Protein AF-A0A962CDL9-F1 (afdb_mono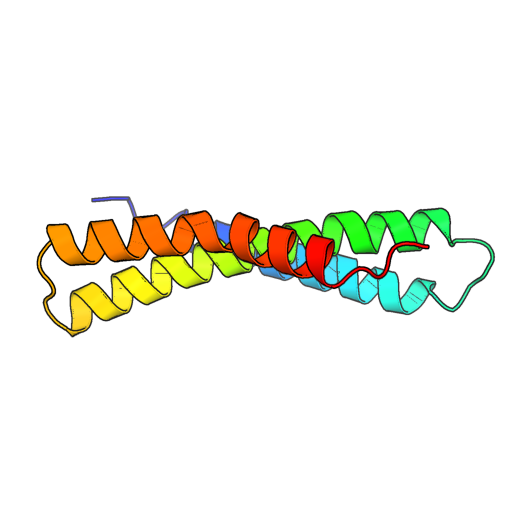mer_lite)

Sequence (100 aa):
MATGGSSHRVWQATLGVGSALTGAAMLFDGAPTHGWLSTGLFGLGGLLVVFAACELMILAVDGIGLRLRMNRYVAGTMAGLASNIPEVVMLGFVLAATPR

Secondary structure (DSSP, 8-state):
---TTTHHHHHHHHHHHHHHHHHHHHHHTT-GGGHHHHHHHHHHHHHHHHHHHHHHHHHHHHHHHHHTT--HHHHHHHHHHHHTHHHHHHHHHHHHS---

pLDDT: mean 78.73, std 12.49, range [35.69, 92.75]

Foldseek 3Di:
DDDPPPLVVQLVVLLVQLVVLLVVLVVCVPPPVCVVSSVVSPVSSVVSNVVSVLSVQLVVLVVVCVVVVPDPVVNVVSNVVSVCVVVVVVVVVVVPPDDD

Structure (mmCIF, N/CA/C/O backbone):
data_AF-A0A962CDL9-F1
#
_entry.id   AF-A0A962CDL9-F1
#
loop_
_atom_site.group_PDB
_atom_site.id
_atom_site.type_symbol
_atom_site.label_atom_id
_atom_site.label_alt_id
_atom_site.label_comp_id
_atom_site.label_asym_id
_atom_site.label_entity_id
_atom_site.label_seq_id
_atom_site.pdbx_PDB_ins_code
_atom_site.Cartn_x
_atom_site.Cartn_y
_atom_site.Cartn_z
_atom_site.occupancy
_atom_site.B_iso_or_equiv
_atom_site.auth_seq_id
_atom_site.auth_comp_id
_atom_site.auth_asym_id
_atom_site.auth_atom_id
_atom_site.pdbx_PDB_model_num
ATOM 1 N N . MET A 1 1 ? -20.175 7.088 12.847 1.00 37.91 1 MET A N 1
ATOM 2 C CA . MET A 1 1 ? -20.471 5.757 12.282 1.00 37.91 1 MET A CA 1
ATOM 3 C C . MET A 1 1 ? -20.327 5.887 10.781 1.00 37.91 1 MET A C 1
ATOM 5 O O . MET A 1 1 ? -21.181 6.504 10.162 1.00 37.91 1 MET A O 1
ATOM 9 N N . ALA A 1 2 ? -19.196 5.450 10.231 1.00 38.34 2 ALA A N 1
ATOM 10 C CA . ALA A 1 2 ? -18.975 5.475 8.791 1.00 38.34 2 ALA A CA 1
ATOM 11 C C . ALA A 1 2 ? -19.686 4.270 8.163 1.00 38.34 2 ALA A C 1
ATOM 13 O O . ALA A 1 2 ? -19.613 3.150 8.664 1.00 38.34 2 ALA A O 1
ATOM 14 N N . THR A 1 3 ? -20.427 4.531 7.098 1.00 35.69 3 THR A N 1
ATOM 15 C CA . THR A 1 3 ? -21.174 3.574 6.285 1.00 35.69 3 THR A CA 1
ATOM 16 C C . THR A 1 3 ? -20.231 2.521 5.685 1.00 35.69 3 THR A C 1
ATOM 18 O O . THR A 1 3 ? -19.516 2.793 4.724 1.00 35.69 3 THR A O 1
ATOM 21 N N . GLY A 1 4 ? -20.226 1.311 6.251 1.00 40.91 4 GLY A N 1
ATOM 22 C CA . GLY A 1 4 ? -19.262 0.230 5.981 1.00 40.91 4 GLY A CA 1
ATOM 23 C C . GLY A 1 4 ? -19.367 -0.499 4.631 1.00 40.91 4 GLY A C 1
ATOM 24 O O . GLY A 1 4 ? -18.896 -1.624 4.524 1.00 40.91 4 GLY A O 1
ATOM 25 N N . GLY A 1 5 ? -19.979 0.097 3.602 1.00 42.44 5 GLY A N 1
ATOM 26 C CA . GLY A 1 5 ? -20.167 -0.549 2.292 1.00 42.44 5 GLY A CA 1
ATOM 27 C C . GLY A 1 5 ? -19.189 -0.116 1.190 1.00 42.44 5 GLY A C 1
ATOM 28 O O . GLY A 1 5 ? -18.944 -0.886 0.259 1.00 42.44 5 GLY A O 1
ATOM 29 N N . SER A 1 6 ? -18.639 1.102 1.274 1.00 50.94 6 SER A N 1
ATOM 30 C CA . SER A 1 6 ? -17.773 1.689 0.236 1.00 50.94 6 SER A CA 1
ATOM 31 C C . SER A 1 6 ? -16.282 1.541 0.546 1.00 50.94 6 SER A C 1
ATOM 33 O O . SER A 1 6 ? -15.537 1.117 -0.331 1.00 50.94 6 SER A O 1
ATOM 35 N N . SER A 1 7 ? -15.850 1.790 1.789 1.00 56.62 7 SER A N 1
ATOM 36 C CA . SER A 1 7 ? -14.431 1.678 2.190 1.00 56.62 7 SER A CA 1
ATOM 37 C C . SER A 1 7 ? -13.878 0.261 1.994 1.00 56.62 7 SER A C 1
ATOM 39 O O . SER A 1 7 ? -12.764 0.095 1.509 1.00 56.62 7 SER A O 1
ATOM 41 N N . HIS A 1 8 ? -14.693 -0.777 2.215 1.00 62.06 8 HIS A N 1
ATOM 42 C CA . HIS A 1 8 ? -14.248 -2.162 2.042 1.00 62.06 8 HIS A CA 1
ATOM 43 C C . HIS A 1 8 ? -13.897 -2.530 0.590 1.00 62.06 8 HIS A C 1
ATOM 45 O O . HIS A 1 8 ? -13.084 -3.421 0.370 1.00 62.06 8 HIS A O 1
ATOM 51 N N . ARG A 1 9 ? -14.507 -1.861 -0.401 1.00 77.00 9 ARG A N 1
ATOM 52 C CA . ARG A 1 9 ? -14.194 -2.065 -1.825 1.00 77.00 9 ARG A CA 1
ATOM 53 C C . ARG A 1 9 ? -13.009 -1.229 -2.285 1.00 77.00 9 ARG A C 1
ATOM 55 O O . ARG A 1 9 ? -12.315 -1.651 -3.201 1.00 77.00 9 ARG A O 1
ATOM 62 N N . VAL A 1 10 ? -12.792 -0.066 -1.671 1.00 81.00 10 VAL A N 1
ATOM 63 C CA . VAL A 1 10 ? -11.722 0.856 -2.066 1.00 81.00 10 VAL A CA 1
ATOM 64 C C . VAL A 1 10 ? -10.363 0.226 -1.795 1.00 81.00 10 VAL A C 1
ATOM 66 O O . VAL A 1 10 ? -9.636 0.028 -2.761 1.00 81.00 10 VAL A O 1
ATOM 69 N N . TRP A 1 11 ? -10.072 -0.196 -0.556 1.00 83.62 11 TRP A N 1
ATOM 70 C CA . TRP A 1 11 ? -8.773 -0.802 -0.230 1.00 83.62 11 TRP A CA 1
ATOM 71 C C . TRP A 1 11 ? -8.505 -2.093 -1.018 1.00 83.62 11 TRP A C 1
ATOM 73 O O . TRP A 1 11 ? -7.378 -2.351 -1.430 1.00 83.62 11 TRP A O 1
ATOM 83 N N . GLN A 1 12 ? -9.539 -2.907 -1.264 1.00 89.12 12 GLN A N 1
ATOM 84 C CA . GLN A 1 12 ? -9.416 -4.141 -2.050 1.00 89.12 12 GLN A CA 1
ATOM 85 C C . GLN A 1 12 ? -9.078 -3.839 -3.510 1.00 89.12 12 GLN A C 1
ATOM 87 O O . GLN A 1 12 ? -8.228 -4.505 -4.099 1.00 89.12 12 GLN A O 1
ATOM 92 N N . ALA A 1 13 ? -9.733 -2.830 -4.089 1.00 87.88 13 ALA A N 1
ATOM 93 C CA . ALA A 1 13 ? -9.486 -2.407 -5.457 1.00 87.88 13 ALA A CA 1
ATOM 94 C C . ALA A 1 13 ? -8.106 -1.754 -5.604 1.00 87.88 13 ALA A C 1
ATOM 96 O O . ALA A 1 13 ? -7.385 -2.097 -6.536 1.00 87.88 13 ALA A O 1
ATOM 97 N N . THR A 1 14 ? -7.699 -0.866 -4.690 1.00 88.50 14 THR A N 1
ATOM 98 C CA . THR A 1 14 ? -6.363 -0.248 -4.730 1.00 88.50 14 THR A CA 1
ATOM 99 C C . THR A 1 14 ? -5.257 -1.270 -4.515 1.00 88.50 14 THR A C 1
ATOM 101 O O . THR A 1 14 ? -4.275 -1.234 -5.254 1.00 88.50 14 THR A O 1
ATOM 104 N N . LEU A 1 15 ? -5.432 -2.225 -3.594 1.00 90.44 15 LEU A N 1
ATOM 105 C CA . LEU A 1 15 ? -4.490 -3.333 -3.423 1.00 90.44 15 LEU A CA 1
ATOM 106 C C . LEU A 1 15 ? -4.408 -4.171 -4.704 1.00 90.44 15 LEU A C 1
ATOM 108 O O . LEU A 1 15 ? -3.319 -4.390 -5.221 1.00 90.44 15 LEU A O 1
ATOM 112 N N . GLY A 1 16 ? -5.552 -4.595 -5.248 1.00 92.38 16 GLY A N 1
ATOM 113 C CA . GLY A 1 16 ? -5.608 -5.424 -6.452 1.00 92.38 16 GLY A CA 1
ATOM 114 C C . GLY A 1 16 ? -4.969 -4.751 -7.667 1.00 92.38 16 GLY A C 1
ATOM 115 O O . GLY A 1 16 ? -4.143 -5.360 -8.344 1.00 92.38 16 GLY A O 1
ATOM 116 N N . VAL A 1 17 ? -5.296 -3.480 -7.916 1.00 92.38 17 VAL A N 1
ATOM 117 C CA . VAL A 1 17 ? -4.711 -2.691 -9.012 1.00 92.38 17 VAL A CA 1
ATOM 118 C C . VAL A 1 17 ? -3.217 -2.467 -8.782 1.00 92.38 17 VAL A C 1
ATOM 120 O O . VAL A 1 17 ? -2.426 -2.681 -9.698 1.00 92.38 17 VAL A O 1
ATOM 123 N N . GLY A 1 18 ? -2.804 -2.092 -7.569 1.00 90.31 18 GLY A N 1
ATOM 124 C CA . GLY A 1 18 ? -1.396 -1.877 -7.233 1.00 90.31 18 GLY A CA 1
ATOM 125 C C . GLY A 1 18 ? -0.548 -3.143 -7.394 1.00 90.31 18 GLY A C 1
ATOM 126 O O . GLY A 1 18 ? 0.527 -3.105 -8.000 1.00 90.31 18 GLY A O 1
ATOM 127 N N . SER A 1 19 ? -1.054 -4.288 -6.928 1.00 90.94 19 SER A N 1
ATOM 128 C CA . SER A 1 19 ? -0.404 -5.589 -7.103 1.00 90.94 19 SER A CA 1
ATOM 129 C C . SER A 1 19 ? -0.350 -6.004 -8.572 1.00 90.94 19 SER A C 1
ATOM 131 O O . SER A 1 19 ? 0.685 -6.495 -9.016 1.00 90.94 19 SER A O 1
ATOM 133 N N . ALA A 1 20 ? -1.413 -5.767 -9.346 1.00 92.75 20 ALA A N 1
ATOM 134 C CA . ALA A 1 20 ? -1.430 -6.061 -10.777 1.00 92.75 20 ALA A CA 1
ATOM 135 C C . ALA A 1 20 ? -0.410 -5.212 -11.551 1.00 92.75 20 ALA A C 1
ATOM 137 O O . ALA A 1 20 ? 0.313 -5.744 -12.390 1.00 92.75 20 ALA A O 1
ATOM 138 N N . LEU A 1 21 ? -0.300 -3.916 -11.241 1.00 91.00 21 LEU A N 1
ATOM 139 C CA . LEU A 1 21 ? 0.689 -3.021 -11.851 1.00 91.00 21 LEU A CA 1
ATOM 140 C C . LEU A 1 21 ? 2.119 -3.427 -11.496 1.00 91.00 21 LEU A C 1
ATOM 142 O O . LEU A 1 21 ? 2.972 -3.493 -12.376 1.00 91.00 21 LEU A O 1
ATOM 146 N N . THR A 1 22 ? 2.373 -3.762 -10.231 1.00 89.56 22 THR A N 1
ATOM 147 C CA . THR A 1 22 ? 3.692 -4.241 -9.790 1.00 89.56 22 THR A CA 1
ATOM 148 C C . THR A 1 22 ? 4.046 -5.581 -10.445 1.00 89.56 22 THR A C 1
ATOM 150 O O . THR A 1 22 ? 5.168 -5.769 -10.907 1.00 89.56 22 THR A O 1
ATOM 153 N N . GLY A 1 23 ? 3.084 -6.503 -10.552 1.00 88.62 23 GLY A N 1
ATOM 154 C CA . GLY A 1 23 ? 3.267 -7.784 -11.238 1.00 88.62 23 GLY A CA 1
ATOM 155 C C . GLY A 1 23 ? 3.518 -7.621 -12.738 1.00 88.62 23 GLY A C 1
ATOM 156 O O . GLY A 1 23 ? 4.391 -8.281 -13.295 1.00 88.62 23 GLY A O 1
ATOM 157 N N . ALA A 1 24 ? 2.813 -6.692 -13.388 1.00 87.31 24 ALA A N 1
ATOM 158 C CA . ALA A 1 24 ? 3.078 -6.330 -14.773 1.00 87.31 24 ALA A CA 1
ATOM 159 C C . ALA A 1 24 ? 4.482 -5.725 -14.931 1.00 87.31 24 ALA A C 1
ATOM 161 O O . ALA A 1 24 ? 5.199 -6.111 -15.849 1.00 87.31 24 ALA A O 1
ATOM 162 N N . ALA A 1 25 ? 4.920 -4.855 -14.013 1.00 86.00 25 ALA A N 1
ATOM 163 C CA . ALA A 1 25 ? 6.274 -4.299 -14.022 1.00 86.00 25 ALA A CA 1
ATOM 164 C C . ALA A 1 25 ? 7.348 -5.399 -13.999 1.00 86.00 25 ALA A C 1
ATOM 166 O O . ALA A 1 25 ? 8.270 -5.360 -14.810 1.00 86.00 25 ALA A O 1
ATOM 167 N N . MET A 1 26 ? 7.180 -6.422 -13.149 1.00 85.69 26 MET A N 1
ATOM 168 C CA . MET A 1 26 ? 8.099 -7.566 -13.061 1.00 85.69 26 MET A CA 1
ATOM 169 C C . MET A 1 26 ? 8.202 -8.370 -14.366 1.00 85.69 26 MET A C 1
ATOM 171 O O . MET A 1 26 ? 9.262 -8.912 -14.664 1.00 85.69 26 MET A O 1
ATOM 175 N N . LEU A 1 27 ? 7.130 -8.439 -15.164 1.00 83.19 27 LEU A N 1
ATOM 176 C CA . LEU A 1 27 ? 7.151 -9.114 -16.468 1.00 83.19 27 LEU A CA 1
ATOM 177 C C . LEU A 1 27 ? 7.929 -8.320 -17.526 1.00 83.19 27 LEU A C 1
ATOM 179 O O . LEU A 1 27 ? 8.535 -8.914 -18.416 1.00 83.19 27 LEU A O 1
ATOM 183 N N . PHE A 1 28 ? 7.917 -6.988 -17.439 1.00 77.81 28 PHE A N 1
ATOM 184 C CA . PHE A 1 28 ? 8.595 -6.108 -18.395 1.00 77.81 28 PHE A CA 1
ATOM 185 C C . PHE A 1 28 ? 10.040 -5.768 -18.011 1.00 77.81 28 PHE A C 1
ATOM 187 O O . PHE A 1 28 ? 10.793 -5.312 -18.870 1.00 77.81 28 PHE A O 1
ATOM 194 N N . ASP A 1 29 ? 10.448 -6.021 -16.765 1.00 70.38 29 ASP A N 1
ATOM 195 C CA . ASP A 1 29 ? 11.777 -5.668 -16.244 1.00 70.38 29 ASP A CA 1
ATOM 196 C C . ASP A 1 29 ? 12.936 -6.389 -16.963 1.00 70.38 29 ASP A C 1
ATOM 198 O O . ASP A 1 29 ? 14.060 -5.899 -17.010 1.00 70.38 29 ASP A O 1
ATOM 202 N N . GLY A 1 30 ? 12.660 -7.525 -17.615 1.00 65.50 30 GLY A N 1
ATOM 203 C CA . GLY A 1 30 ? 13.646 -8.258 -18.417 1.00 65.50 30 GLY A CA 1
ATOM 204 C C . GLY A 1 30 ? 13.940 -7.667 -19.806 1.00 65.50 30 GLY A C 1
ATOM 205 O O . GLY A 1 30 ? 14.869 -8.128 -20.469 1.00 65.50 30 GLY A O 1
ATOM 206 N N . ALA A 1 31 ? 13.170 -6.678 -20.279 1.00 69.25 31 ALA A N 1
ATOM 207 C CA . ALA A 1 31 ? 13.311 -6.118 -21.625 1.00 69.25 31 ALA A CA 1
ATOM 208 C C . ALA A 1 31 ? 13.982 -4.723 -21.595 1.00 69.25 31 ALA A C 1
ATOM 210 O O . ALA A 1 31 ? 13.344 -3.744 -21.198 1.00 69.25 31 ALA A O 1
ATOM 211 N N . PRO A 1 32 ? 15.227 -4.569 -22.094 1.00 64.88 32 PRO A N 1
ATOM 212 C CA . PRO A 1 32 ? 15.987 -3.315 -21.990 1.00 64.88 32 PRO A CA 1
ATOM 213 C C . PRO A 1 32 ? 15.364 -2.136 -22.756 1.00 64.88 32 PRO A C 1
ATOM 215 O O . PRO A 1 32 ? 15.694 -0.982 -22.500 1.00 64.88 32 PRO A O 1
ATOM 218 N N . THR A 1 33 ? 14.435 -2.394 -23.678 1.00 64.44 33 THR A N 1
ATOM 219 C CA . THR A 1 33 ? 13.769 -1.361 -24.484 1.00 64.44 33 THR A CA 1
ATOM 220 C C . THR A 1 33 ? 12.641 -0.627 -23.745 1.00 64.44 33 THR A C 1
ATOM 222 O O . THR A 1 33 ? 12.139 0.368 -24.262 1.00 64.44 33 THR A O 1
ATOM 225 N N . HIS A 1 34 ? 12.237 -1.080 -22.549 1.00 69.69 34 HIS A N 1
ATOM 226 C CA . HIS A 1 34 ? 11.064 -0.557 -21.828 1.00 69.69 34 HIS A CA 1
ATOM 227 C C . HIS A 1 34 ? 11.358 -0.071 -20.394 1.00 69.69 34 HIS A C 1
ATOM 229 O O . HIS A 1 34 ? 10.435 0.051 -19.592 1.00 69.69 34 HIS A O 1
ATOM 235 N N . GLY A 1 35 ? 12.609 0.271 -20.062 1.00 74.56 35 GLY A N 1
ATOM 236 C CA . GLY A 1 35 ? 12.998 0.656 -18.692 1.00 74.56 35 GLY A CA 1
ATOM 237 C C . GLY A 1 35 ? 12.231 1.850 -18.092 1.00 74.56 35 GLY A C 1
ATOM 238 O O . GLY A 1 35 ? 12.005 1.913 -16.885 1.00 74.56 35 GLY A O 1
ATOM 239 N N . TRP A 1 36 ? 11.765 2.790 -18.921 1.00 81.94 36 TRP A N 1
ATOM 240 C CA . TRP A 1 36 ? 10.923 3.906 -18.465 1.00 81.94 36 TRP A CA 1
ATOM 241 C C . TRP A 1 36 ? 9.513 3.445 -18.064 1.00 81.94 36 TRP A C 1
ATOM 243 O O . TRP A 1 36 ? 8.942 3.951 -17.098 1.00 81.94 36 TRP A O 1
ATOM 253 N N . LEU A 1 37 ? 8.971 2.456 -18.780 1.00 82.44 37 LEU A N 1
ATOM 254 C CA . LEU A 1 37 ? 7.665 1.868 -18.513 1.00 82.44 37 LEU A CA 1
ATOM 255 C C . LEU A 1 37 ? 7.722 1.032 -17.230 1.00 82.44 37 LEU A C 1
ATOM 257 O O . LEU A 1 37 ? 6.893 1.241 -16.350 1.00 82.44 37 LEU A O 1
ATOM 261 N N . SER A 1 38 ? 8.728 0.162 -17.066 1.00 81.44 38 SER A N 1
ATOM 262 C CA . SER A 1 38 ? 8.886 -0.633 -15.836 1.00 81.44 38 SER A CA 1
ATOM 263 C C . SER A 1 38 ? 9.050 0.259 -14.603 1.00 81.44 38 SER A C 1
ATOM 265 O O . SER A 1 38 ? 8.362 0.049 -13.606 1.00 81.44 38 SER A O 1
ATOM 267 N N . THR A 1 39 ? 9.852 1.325 -14.698 1.00 86.12 39 THR A N 1
ATOM 268 C CA . THR A 1 39 ? 10.005 2.320 -13.620 1.00 86.12 39 THR A CA 1
ATOM 269 C C . THR A 1 39 ? 8.672 2.990 -13.270 1.00 86.12 39 THR A C 1
ATOM 271 O O . THR A 1 39 ? 8.331 3.115 -12.093 1.00 86.12 39 THR A O 1
ATOM 274 N N . GLY A 1 40 ? 7.884 3.388 -14.277 1.00 87.19 40 GLY A N 1
ATOM 275 C CA . GLY A 1 40 ? 6.564 3.986 -14.070 1.00 87.19 40 GLY A CA 1
ATOM 276 C C . GLY A 1 40 ? 5.569 3.030 -13.406 1.00 87.19 40 GLY A C 1
ATOM 277 O O . GLY A 1 40 ? 4.873 3.425 -12.468 1.00 87.19 40 GLY A O 1
ATOM 278 N N . LEU A 1 41 ? 5.527 1.765 -13.842 1.00 87.19 41 LEU A N 1
ATOM 279 C CA . LEU A 1 41 ? 4.653 0.757 -13.240 1.00 87.19 41 LEU A CA 1
ATOM 280 C C . LEU A 1 41 ? 5.083 0.392 -11.815 1.00 87.19 41 LEU A C 1
ATOM 282 O O . LEU A 1 41 ? 4.212 0.246 -10.962 1.00 87.19 41 LEU A O 1
ATOM 286 N N . PHE A 1 42 ? 6.384 0.282 -11.527 1.00 89.25 42 PHE A N 1
ATOM 287 C CA . PHE A 1 42 ? 6.864 0.053 -10.161 1.00 89.25 42 PHE A CA 1
ATOM 288 C C . PHE A 1 42 ? 6.547 1.234 -9.243 1.00 89.25 42 PHE A C 1
ATOM 290 O O . PHE A 1 42 ? 6.083 1.023 -8.124 1.00 89.25 42 PHE A O 1
ATOM 297 N N . GLY A 1 43 ? 6.742 2.468 -9.716 1.00 88.25 43 GLY A N 1
ATOM 298 C CA . GLY A 1 43 ? 6.433 3.668 -8.943 1.00 88.25 43 GLY A CA 1
ATOM 299 C C . GLY A 1 43 ? 4.945 3.774 -8.604 1.00 88.25 43 GLY A C 1
ATOM 300 O O . GLY A 1 43 ? 4.581 3.899 -7.436 1.00 88.25 43 GLY A O 1
ATOM 301 N N . LEU A 1 44 ? 4.073 3.674 -9.612 1.00 90.31 44 LEU A N 1
ATOM 302 C CA . LEU A 1 44 ? 2.623 3.768 -9.410 1.00 90.31 44 LEU A CA 1
ATOM 303 C C . LEU A 1 44 ? 2.052 2.543 -8.689 1.00 90.31 44 LEU A C 1
ATOM 305 O O . LEU A 1 44 ? 1.252 2.690 -7.767 1.00 90.31 44 LEU A O 1
ATOM 309 N N . GLY A 1 45 ? 2.468 1.340 -9.084 1.00 89.94 45 GLY A N 1
ATOM 310 C CA . GLY A 1 45 ? 2.024 0.088 -8.475 1.00 89.94 45 GLY A CA 1
ATOM 311 C C . GLY A 1 45 ? 2.428 -0.005 -7.007 1.00 89.94 45 GLY A C 1
ATOM 312 O O . GLY A 1 45 ? 1.577 -0.256 -6.156 1.00 89.94 45 GLY A O 1
ATOM 313 N N . GLY A 1 46 ? 3.693 0.294 -6.697 1.00 88.19 46 GLY A N 1
ATOM 314 C CA . GLY A 1 46 ? 4.202 0.322 -5.329 1.00 88.19 46 GLY A CA 1
ATOM 315 C C . GLY A 1 46 ? 3.469 1.341 -4.458 1.00 88.19 46 GLY A C 1
ATOM 316 O O . GLY A 1 46 ? 3.031 1.001 -3.359 1.00 88.19 46 GLY A O 1
ATOM 317 N N . LEU A 1 47 ? 3.249 2.559 -4.966 1.00 88.56 47 LEU A N 1
ATOM 318 C CA . LEU A 1 47 ? 2.522 3.601 -4.237 1.00 88.56 47 LEU A CA 1
ATOM 319 C C . LEU A 1 47 ? 1.084 3.171 -3.895 1.00 88.56 47 LEU A C 1
ATOM 321 O O . LEU A 1 47 ? 0.636 3.352 -2.763 1.00 88.56 47 LEU A O 1
ATOM 325 N N . LEU A 1 48 ? 0.371 2.561 -4.847 1.00 89.69 48 LEU A N 1
ATOM 326 C CA . LEU A 1 48 ? -0.991 2.066 -4.623 1.00 89.69 48 LEU A CA 1
ATOM 327 C C . LEU A 1 48 ? -1.043 0.928 -3.595 1.00 89.69 48 LEU A C 1
ATOM 329 O O . LEU A 1 48 ? -1.949 0.910 -2.760 1.00 89.69 48 LEU A O 1
ATOM 333 N N . VAL A 1 49 ? -0.069 0.012 -3.614 1.00 90.00 49 VAL A N 1
ATOM 334 C CA . VAL A 1 49 ? 0.028 -1.058 -2.608 1.00 90.00 49 VAL A CA 1
ATOM 335 C C . VAL A 1 49 ? 0.279 -0.479 -1.217 1.00 90.00 49 VAL A C 1
ATOM 337 O O . VAL A 1 49 ? -0.361 -0.917 -0.262 1.00 90.00 49 VAL A O 1
ATOM 340 N N . VAL A 1 50 ? 1.158 0.522 -1.091 1.00 87.44 50 VAL A N 1
ATOM 341 C CA . VAL A 1 50 ? 1.432 1.180 0.197 1.00 87.44 50 VAL A CA 1
ATOM 342 C C . VAL A 1 50 ? 0.171 1.844 0.748 1.00 87.44 50 VAL A C 1
ATOM 344 O O . VAL A 1 50 ? -0.187 1.595 1.898 1.00 87.44 50 VAL A O 1
ATOM 347 N N . PHE A 1 51 ? -0.557 2.616 -0.066 1.00 85.31 51 PHE A N 1
ATOM 348 C CA . PHE A 1 51 ? -1.807 3.238 0.382 1.00 85.31 51 PHE A CA 1
ATOM 349 C C . PHE A 1 51 ? -2.845 2.210 0.836 1.00 85.31 51 PHE A C 1
ATOM 351 O O . PHE A 1 51 ? -3.445 2.368 1.901 1.00 85.31 51 PHE A O 1
ATOM 358 N N . ALA A 1 52 ? -3.019 1.130 0.072 1.00 88.12 52 ALA A N 1
ATOM 359 C CA . ALA A 1 52 ? -3.946 0.069 0.440 1.00 88.12 52 ALA A CA 1
ATOM 360 C C . ALA A 1 52 ? -3.530 -0.649 1.737 1.00 88.12 52 ALA A C 1
ATOM 362 O O . ALA A 1 52 ? -4.386 -0.962 2.564 1.00 88.12 52 ALA A O 1
ATOM 363 N N . ALA A 1 53 ? -2.229 -0.874 1.949 1.00 86.06 53 ALA A N 1
ATOM 364 C CA . ALA A 1 53 ? -1.702 -1.487 3.167 1.00 86.06 53 ALA A CA 1
ATOM 365 C C . ALA A 1 53 ? -1.942 -0.614 4.411 1.00 86.06 53 ALA A C 1
ATOM 367 O O . ALA A 1 53 ? -2.306 -1.133 5.468 1.00 86.06 53 ALA A O 1
ATOM 368 N N . CYS A 1 54 ? -1.789 0.705 4.289 1.00 84.75 54 CYS A N 1
ATOM 369 C CA . CYS A 1 54 ? -2.058 1.639 5.381 1.00 84.75 54 CYS A CA 1
ATOM 370 C C . CYS A 1 54 ? -3.548 1.697 5.743 1.00 84.75 54 CYS A C 1
ATOM 372 O O . CYS A 1 54 ? -3.889 1.679 6.925 1.00 84.75 54 CYS A O 1
ATOM 374 N N . GLU A 1 55 ? -4.445 1.683 4.752 1.00 82.75 55 GLU A N 1
ATOM 375 C CA . GLU A 1 55 ? -5.893 1.615 4.999 1.00 82.75 55 GLU A CA 1
ATOM 376 C C . GLU A 1 55 ? -6.286 0.289 5.678 1.00 82.75 55 GLU A C 1
ATOM 378 O O . GLU A 1 55 ? -7.016 0.282 6.672 1.00 82.75 55 GLU A O 1
ATOM 383 N N . LEU A 1 56 ? -5.725 -0.833 5.212 1.00 85.31 56 LEU A N 1
ATOM 384 C CA . LEU A 1 56 ? -5.868 -2.151 5.843 1.00 85.31 56 LEU A CA 1
ATOM 385 C C . LEU A 1 56 ? -5.430 -2.147 7.307 1.00 85.31 56 LEU A C 1
ATOM 387 O O . LEU A 1 56 ? -6.085 -2.755 8.153 1.00 85.31 56 LEU A O 1
ATOM 391 N N . MET A 1 57 ? -4.328 -1.464 7.612 1.00 82.69 57 MET A N 1
ATOM 392 C CA . MET A 1 57 ? -3.808 -1.381 8.968 1.00 82.69 57 MET A CA 1
ATOM 393 C C . MET A 1 57 ? -4.755 -0.627 9.901 1.00 82.69 57 MET A C 1
ATOM 395 O O . MET A 1 57 ? -5.014 -1.099 11.007 1.00 82.69 57 MET A O 1
ATOM 399 N N . ILE A 1 58 ? -5.316 0.498 9.452 1.00 81.06 58 ILE A N 1
ATOM 400 C CA . ILE A 1 58 ? -6.308 1.260 10.223 1.00 81.06 58 ILE A CA 1
ATOM 401 C C . ILE A 1 58 ? -7.544 0.392 10.488 1.00 81.06 58 ILE A C 1
ATOM 403 O O . ILE A 1 58 ? -7.979 0.277 11.633 1.00 81.06 58 ILE A O 1
ATOM 407 N N . LEU A 1 59 ? -8.057 -0.298 9.463 1.00 81.44 59 LEU A N 1
ATOM 408 C CA . LEU A 1 59 ? -9.196 -1.212 9.605 1.00 81.44 59 LEU A CA 1
ATOM 409 C C . LEU A 1 59 ? -8.902 -2.371 10.570 1.00 81.44 59 LEU A C 1
ATOM 411 O O . LEU A 1 59 ? -9.769 -2.765 11.353 1.00 81.44 59 LEU A O 1
ATOM 415 N N . ALA A 1 60 ? -7.684 -2.914 10.541 1.00 82.69 60 ALA A N 1
ATOM 416 C CA . ALA A 1 60 ? -7.262 -3.969 11.455 1.00 82.69 60 ALA A CA 1
ATOM 417 C C . ALA A 1 60 ? -7.188 -3.466 12.905 1.00 82.69 60 ALA A C 1
ATOM 419 O O . ALA A 1 60 ? -7.683 -4.140 13.810 1.00 82.69 60 ALA A O 1
ATOM 420 N N . VAL A 1 61 ? -6.626 -2.275 13.127 1.00 79.06 61 VAL A N 1
ATOM 421 C CA . VAL A 1 61 ? -6.553 -1.624 14.444 1.00 79.06 61 VAL A CA 1
ATOM 422 C C . VAL A 1 61 ? -7.949 -1.327 14.988 1.00 79.06 61 VAL A C 1
ATOM 424 O O . VAL A 1 61 ? -8.223 -1.648 16.145 1.00 79.06 61 VAL A O 1
ATOM 427 N N . ASP A 1 62 ? -8.857 -0.806 14.162 1.00 79.44 62 ASP A N 1
ATOM 428 C CA . ASP A 1 62 ? -10.256 -0.586 14.542 1.00 79.44 62 ASP A CA 1
ATOM 429 C C . ASP A 1 62 ? -10.952 -1.908 14.899 1.00 79.44 62 ASP A C 1
ATOM 431 O O . ASP A 1 62 ? -11.632 -2.013 15.924 1.00 79.44 62 ASP A O 1
ATOM 435 N N . GLY A 1 63 ? -10.735 -2.958 14.100 1.00 81.38 63 GLY A N 1
ATOM 436 C CA . GLY A 1 63 ? -11.257 -4.297 14.368 1.00 81.38 63 GLY A CA 1
ATOM 437 C C . GLY A 1 63 ? -10.742 -4.887 15.686 1.00 81.38 63 GLY A C 1
ATOM 438 O O . GLY A 1 63 ? -11.516 -5.470 16.451 1.00 81.38 63 GLY A O 1
ATOM 439 N N . ILE A 1 64 ? -9.454 -4.708 15.988 1.00 80.94 64 ILE A N 1
ATOM 440 C CA . ILE A 1 64 ? -8.840 -5.117 17.259 1.00 80.94 64 ILE A CA 1
ATOM 441 C C . ILE A 1 64 ? -9.413 -4.297 18.418 1.00 80.94 64 ILE A C 1
ATOM 443 O O . ILE A 1 64 ? -9.782 -4.871 19.442 1.00 80.94 64 ILE A O 1
ATOM 447 N N . GLY A 1 65 ? -9.557 -2.982 18.246 1.00 78.75 65 GLY A N 1
ATOM 448 C CA . GLY A 1 65 ? -10.132 -2.086 19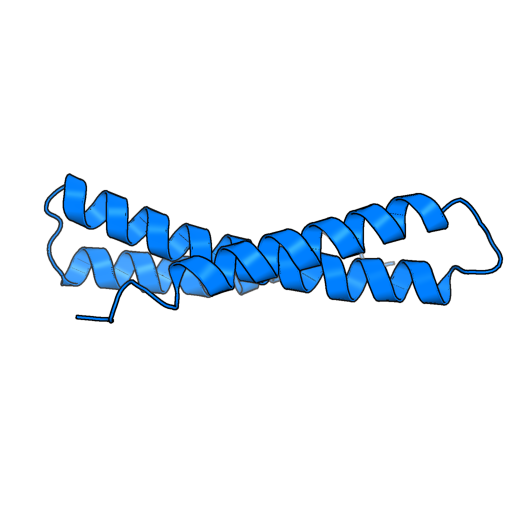.246 1.00 78.75 65 GLY A CA 1
ATOM 449 C C . GLY A 1 65 ? -11.555 -2.478 19.636 1.00 78.75 65 GLY A C 1
ATOM 450 O O . GLY A 1 65 ? -11.883 -2.517 20.823 1.00 78.75 65 GLY A O 1
ATOM 451 N N . LEU A 1 66 ? -12.378 -2.866 18.656 1.00 79.88 66 LEU A N 1
ATOM 452 C CA . LEU A 1 66 ? -13.724 -3.390 18.894 1.00 79.88 66 LEU A CA 1
ATOM 453 C C . LEU A 1 66 ? -13.702 -4.740 19.624 1.00 79.88 66 LEU A C 1
ATOM 455 O O . LEU A 1 66 ? -14.469 -4.938 20.568 1.00 79.88 66 LEU A O 1
ATOM 459 N N . ARG A 1 67 ? -12.812 -5.661 19.229 1.00 82.88 67 ARG A N 1
ATOM 460 C CA . ARG A 1 67 ? -12.688 -6.989 19.862 1.00 82.88 67 ARG A CA 1
ATOM 461 C C . ARG A 1 67 ? -12.206 -6.909 21.308 1.00 82.88 67 ARG A C 1
ATOM 463 O O . ARG A 1 67 ? -12.700 -7.648 22.154 1.00 82.88 67 ARG A O 1
ATOM 470 N N . LEU A 1 68 ? -11.281 -5.998 21.596 1.00 85.69 68 LEU A N 1
ATOM 471 C CA . LEU A 1 68 ? -10.716 -5.785 22.928 1.00 85.69 68 LEU A CA 1
ATOM 472 C C . LEU A 1 68 ? -11.515 -4.779 23.773 1.00 85.69 68 LEU A C 1
ATOM 474 O O . LEU A 1 68 ? -11.100 -4.464 24.885 1.00 85.69 68 LEU A O 1
ATOM 478 N N . ARG A 1 69 ? -12.657 -4.276 23.271 1.00 81.75 69 ARG A N 1
ATOM 479 C CA . ARG A 1 69 ? -13.491 -3.247 23.925 1.00 81.75 69 ARG A CA 1
ATOM 480 C C . ARG A 1 69 ? -12.679 -2.027 24.386 1.00 81.75 69 ARG A C 1
ATOM 482 O O . ARG A 1 69 ? -12.900 -1.492 25.472 1.00 81.75 69 ARG A O 1
ATOM 489 N N . MET A 1 70 ? -11.724 -1.593 23.566 1.00 79.06 70 MET A N 1
ATOM 490 C CA . MET A 1 70 ? -10.866 -0.453 23.883 1.00 79.06 70 MET A CA 1
ATOM 491 C C . MET A 1 70 ? -11.680 0.847 23.926 1.00 79.06 70 MET A C 1
ATOM 493 O O . MET A 1 70 ? -12.617 1.044 23.152 1.00 79.06 70 MET A O 1
ATOM 497 N N . ASN A 1 71 ? -11.304 1.764 24.822 1.00 81.50 71 ASN A N 1
ATOM 498 C CA . ASN A 1 71 ? -11.918 3.090 24.886 1.00 81.50 71 ASN A CA 1
ATOM 499 C C . ASN A 1 71 ? -11.633 3.879 23.591 1.00 81.50 71 ASN A C 1
ATOM 501 O O . ASN A 1 71 ? -10.561 3.753 22.997 1.00 81.50 71 ASN A O 1
ATOM 505 N N . ARG A 1 72 ? -12.566 4.751 23.193 1.00 75.69 72 ARG A N 1
ATOM 506 C CA . ARG A 1 72 ? -12.504 5.580 21.979 1.00 75.69 72 ARG A CA 1
ATOM 507 C C . ARG A 1 72 ? -11.231 6.425 21.894 1.00 75.69 72 ARG A C 1
ATOM 509 O O . ARG A 1 72 ? -10.728 6.645 20.799 1.00 75.69 72 ARG A O 1
ATOM 516 N N . TYR A 1 73 ? -10.704 6.856 23.041 1.00 79.81 73 TYR A N 1
ATOM 517 C CA . TYR A 1 73 ? -9.420 7.553 23.119 1.00 79.81 73 TYR A CA 1
ATOM 518 C C . TYR A 1 73 ? -8.264 6.670 22.631 1.00 79.81 73 TYR A C 1
ATOM 520 O O . TYR A 1 73 ? -7.489 7.084 21.782 1.00 79.81 73 TYR A O 1
ATOM 528 N N . VAL A 1 74 ? -8.189 5.422 23.102 1.00 79.44 74 VAL A N 1
ATOM 529 C CA . VAL A 1 74 ? -7.105 4.494 22.753 1.00 79.44 74 VAL A CA 1
ATOM 530 C C . VAL A 1 74 ? -7.196 4.057 21.291 1.00 79.44 74 VAL A C 1
ATOM 532 O O . VAL A 1 74 ? -6.183 4.053 20.599 1.00 79.44 74 VAL A O 1
ATOM 535 N N . ALA A 1 75 ? -8.403 3.760 20.799 1.00 75.25 75 ALA A N 1
ATOM 536 C CA . ALA A 1 75 ? -8.617 3.442 19.386 1.00 75.25 75 ALA A CA 1
ATOM 537 C C . ALA A 1 75 ? -8.215 4.616 18.472 1.00 75.25 75 ALA A C 1
ATOM 539 O O . ALA A 1 75 ? -7.497 4.421 17.494 1.00 75.25 75 ALA A O 1
ATOM 540 N N . GLY A 1 76 ? -8.593 5.847 18.841 1.00 75.44 76 GLY A N 1
ATOM 541 C CA . GLY A 1 76 ? -8.209 7.056 18.109 1.00 75.44 76 GLY A CA 1
ATOM 542 C C . GLY A 1 76 ? -6.697 7.293 18.093 1.00 75.44 76 GLY A C 1
ATOM 543 O O . GLY A 1 76 ? -6.139 7.597 17.041 1.00 75.44 76 GLY A O 1
ATOM 544 N N . THR A 1 77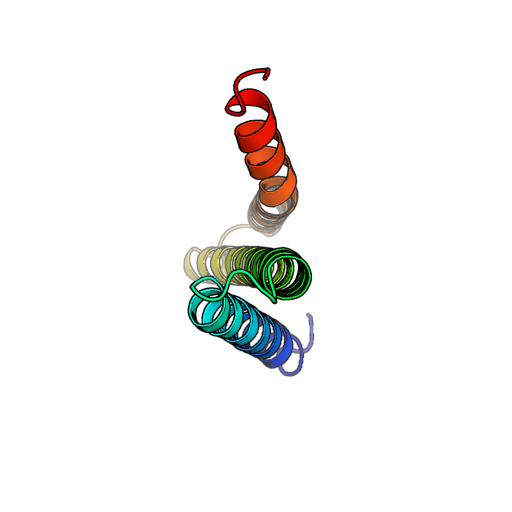 ? -6.016 7.093 19.225 1.00 82.81 77 THR A N 1
ATOM 545 C CA . THR A 1 77 ? -4.551 7.204 19.297 1.00 82.81 77 THR A CA 1
ATOM 546 C C . THR A 1 77 ? -3.866 6.159 18.419 1.00 82.81 77 THR A C 1
ATOM 548 O O . THR A 1 77 ? -2.935 6.493 17.694 1.00 82.81 77 THR A O 1
ATOM 551 N N . MET A 1 78 ? -4.340 4.910 18.423 1.00 79.50 78 MET A N 1
ATOM 552 C CA . MET A 1 78 ? -3.774 3.848 17.586 1.00 79.50 78 MET A CA 1
ATOM 553 C C . MET A 1 78 ? -3.983 4.113 16.088 1.00 79.50 78 MET A C 1
ATOM 555 O O . MET A 1 78 ? -3.062 3.897 15.305 1.00 79.50 78 MET A O 1
ATOM 559 N N . ALA A 1 79 ? -5.144 4.640 15.686 1.00 74.94 79 ALA A N 1
ATOM 560 C CA . ALA A 1 79 ? -5.387 5.062 14.306 1.00 74.94 79 ALA A CA 1
ATOM 561 C C . ALA A 1 79 ? -4.476 6.236 13.892 1.00 74.94 79 ALA A C 1
ATOM 563 O O . ALA A 1 79 ? -3.922 6.236 12.794 1.00 74.94 79 ALA A O 1
ATOM 564 N N . GLY A 1 80 ? -4.257 7.206 14.789 1.00 78.75 80 GLY A N 1
ATOM 565 C CA . GLY A 1 80 ? -3.327 8.317 14.561 1.00 78.75 80 GLY A CA 1
ATOM 566 C C . GLY A 1 80 ? -1.869 7.866 14.426 1.00 78.75 80 GLY A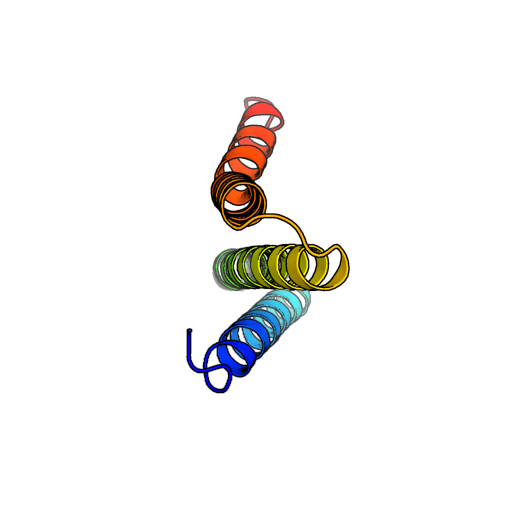 C 1
ATOM 567 O O . GLY A 1 80 ? -1.145 8.367 13.567 1.00 78.75 80 GLY A O 1
ATOM 568 N N . LEU A 1 81 ? -1.443 6.878 15.221 1.00 80.12 81 LEU A N 1
ATOM 569 C CA . LEU A 1 81 ? -0.131 6.245 15.062 1.00 80.12 81 LEU A CA 1
ATOM 570 C C . LEU A 1 81 ? -0.036 5.495 13.730 1.00 80.12 81 LEU A C 1
ATOM 572 O O . LEU A 1 81 ? 0.953 5.654 13.020 1.00 80.12 81 LEU A O 1
ATOM 576 N N . ALA A 1 82 ? -1.074 4.741 13.359 1.00 78.12 82 ALA A N 1
ATOM 577 C CA . ALA A 1 82 ? -1.108 3.997 12.103 1.00 78.12 82 ALA A CA 1
ATOM 578 C C . ALA A 1 82 ? -1.004 4.909 10.867 1.00 78.12 82 ALA A C 1
ATOM 580 O O . ALA A 1 82 ? -0.364 4.544 9.883 1.00 78.12 82 ALA A O 1
ATOM 581 N N . SER A 1 83 ? -1.566 6.120 10.934 1.00 75.69 83 SER A N 1
ATOM 582 C CA . SER A 1 83 ? -1.506 7.098 9.842 1.00 75.69 83 SER A CA 1
ATOM 583 C C . SER A 1 83 ? -0.117 7.690 9.594 1.00 75.69 83 SER A C 1
ATOM 585 O O . SER A 1 83 ? 0.085 8.209 8.507 1.00 75.69 83 SER A O 1
ATOM 587 N N . ASN A 1 84 ? 0.804 7.640 10.565 1.00 82.44 84 ASN A N 1
ATOM 588 C CA . ASN A 1 84 ? 2.169 8.176 10.424 1.00 82.44 84 ASN A CA 1
ATOM 589 C C . ASN A 1 84 ? 3.192 7.106 9.996 1.00 82.44 84 ASN A C 1
ATOM 591 O O . ASN A 1 84 ? 4.394 7.360 9.902 1.00 82.44 84 ASN A O 1
ATOM 595 N N . ILE A 1 85 ? 2.74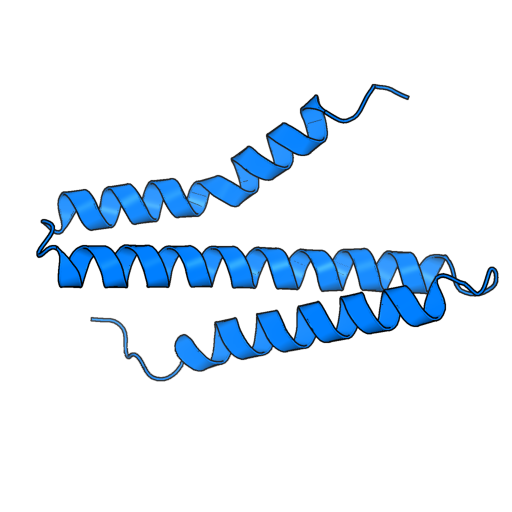0 5.867 9.799 1.00 80.94 85 ILE A N 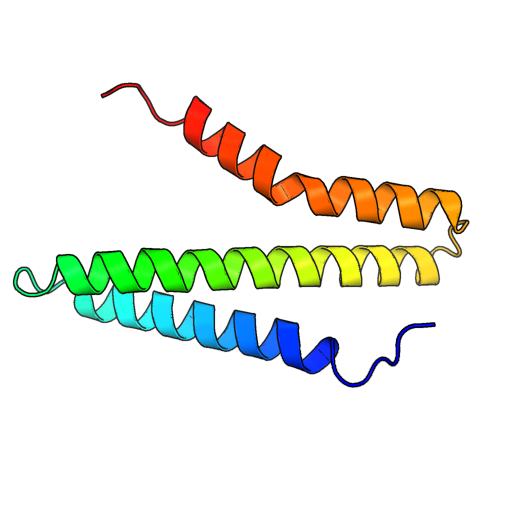1
ATOM 596 C CA . ILE A 1 85 ? 3.603 4.764 9.375 1.00 80.94 85 ILE A CA 1
ATOM 597 C C . ILE A 1 85 ? 4.191 4.972 7.971 1.00 80.94 85 ILE A C 1
ATOM 599 O O . ILE A 1 85 ? 5.376 4.666 7.824 1.00 80.94 85 ILE A O 1
ATOM 603 N N . PRO A 1 86 ? 3.467 5.499 6.958 1.00 76.31 86 PRO A N 1
ATOM 604 C CA . PRO A 1 86 ? 4.067 5.818 5.659 1.00 76.31 86 PRO A CA 1
ATOM 605 C C . PRO A 1 86 ? 5.307 6.707 5.783 1.00 76.31 86 PRO A C 1
ATOM 607 O O . PRO A 1 86 ? 6.333 6.436 5.164 1.00 76.31 86 PRO A O 1
ATOM 610 N N . GLU A 1 87 ? 5.231 7.736 6.620 1.00 82.81 87 GLU A N 1
ATOM 611 C CA . GLU A 1 87 ? 6.291 8.707 6.854 1.00 82.81 87 GLU A CA 1
ATOM 612 C C . GLU A 1 87 ? 7.476 8.057 7.568 1.00 82.81 87 GLU A C 1
ATOM 614 O O . GLU A 1 87 ? 8.619 8.253 7.160 1.00 82.81 87 GLU A O 1
ATOM 619 N N . VAL A 1 88 ? 7.220 7.230 8.589 1.00 84.31 88 VAL A N 1
ATOM 620 C CA . VAL A 1 88 ? 8.270 6.477 9.298 1.00 84.31 88 VAL A CA 1
ATOM 621 C C . VAL A 1 88 ? 8.988 5.510 8.354 1.00 84.31 88 VAL A C 1
ATOM 623 O O . VAL A 1 88 ? 10.216 5.433 8.368 1.00 84.31 88 VAL A O 1
ATOM 626 N N . VAL A 1 89 ? 8.246 4.796 7.506 1.00 81.69 89 VAL A N 1
ATOM 627 C CA . VAL A 1 89 ? 8.814 3.866 6.520 1.00 81.69 89 VAL A CA 1
ATOM 628 C C . VAL A 1 89 ? 9.618 4.623 5.464 1.00 81.69 89 VAL A C 1
ATOM 630 O O . VAL A 1 89 ? 10.742 4.227 5.158 1.00 81.69 89 VAL A O 1
ATOM 633 N N . MET A 1 90 ? 9.096 5.740 4.951 1.00 82.00 90 MET A N 1
ATOM 634 C CA . MET A 1 90 ? 9.809 6.601 4.005 1.00 82.00 90 MET A CA 1
ATOM 635 C C . MET A 1 90 ? 11.116 7.127 4.606 1.00 82.00 90 MET A C 1
ATOM 637 O O . MET A 1 90 ? 12.163 7.020 3.971 1.00 82.00 90 MET A O 1
ATOM 641 N N . LEU A 1 91 ? 11.081 7.650 5.836 1.00 83.94 91 LEU A N 1
ATOM 642 C CA . LEU A 1 91 ? 12.278 8.100 6.552 1.00 83.94 91 LEU A CA 1
ATOM 643 C C . LEU A 1 91 ? 13.277 6.957 6.747 1.00 83.94 91 LEU A C 1
ATOM 645 O O . LEU A 1 91 ? 14.471 7.158 6.544 1.00 83.94 91 LEU A O 1
ATOM 649 N N . GLY A 1 92 ? 12.799 5.753 7.072 1.00 84.88 92 GLY A N 1
ATOM 650 C CA . GLY A 1 92 ? 13.628 4.552 7.149 1.00 84.88 92 GLY A CA 1
ATOM 651 C C . GLY A 1 92 ? 14.354 4.257 5.835 1.00 84.88 92 GLY A C 1
ATOM 652 O O . GLY A 1 92 ? 15.563 4.045 5.845 1.00 84.88 92 GLY A O 1
ATOM 653 N N . PHE A 1 93 ? 13.653 4.316 4.699 1.00 82.12 93 PHE A N 1
ATOM 654 C CA . PHE A 1 93 ? 14.264 4.137 3.378 1.00 82.12 93 PHE A CA 1
ATOM 655 C C . PHE A 1 93 ? 15.256 5.246 3.021 1.00 82.12 93 PHE A C 1
ATOM 657 O O . PHE A 1 93 ? 16.302 4.954 2.447 1.00 82.12 93 PHE A O 1
ATOM 664 N N . VAL A 1 94 ? 14.963 6.501 3.367 1.00 81.12 94 VAL A N 1
ATOM 665 C CA . VAL A 1 94 ? 15.870 7.633 3.117 1.00 81.12 94 VAL A CA 1
ATOM 666 C C . VAL A 1 94 ? 17.147 7.512 3.947 1.00 81.12 94 VAL A C 1
ATOM 668 O O . VAL A 1 94 ? 18.230 7.745 3.424 1.00 81.12 94 VAL A O 1
ATOM 671 N N . LEU A 1 95 ? 17.040 7.120 5.218 1.00 82.94 95 LEU A N 1
ATOM 672 C CA . LEU A 1 95 ? 18.198 6.924 6.094 1.00 82.94 95 LEU A CA 1
ATOM 673 C C . LEU A 1 95 ? 19.015 5.680 5.718 1.00 82.94 95 LEU A C 1
ATOM 675 O O . LEU A 1 95 ? 20.235 5.686 5.857 1.00 82.94 95 LEU A O 1
ATOM 679 N N . ALA A 1 96 ? 18.354 4.614 5.259 1.00 79.56 96 ALA A N 1
ATOM 680 C CA . ALA A 1 96 ? 19.008 3.381 4.819 1.00 79.56 96 ALA A CA 1
ATOM 681 C C . ALA A 1 96 ? 19.620 3.490 3.416 1.00 79.56 96 ALA A C 1
ATOM 683 O O . ALA A 1 96 ? 20.488 2.690 3.064 1.00 79.56 96 ALA A O 1
ATOM 684 N N . ALA A 1 97 ? 19.182 4.457 2.605 1.00 76.75 97 ALA A N 1
ATOM 685 C CA . ALA A 1 97 ? 19.826 4.760 1.343 1.00 76.75 97 ALA A CA 1
ATOM 686 C C . ALA A 1 97 ? 21.226 5.313 1.632 1.00 76.75 97 ALA A C 1
ATOM 688 O O . ALA A 1 97 ? 21.389 6.458 2.051 1.00 76.75 97 ALA A O 1
ATOM 689 N N . THR A 1 98 ? 22.251 4.492 1.401 1.00 58.84 98 THR A N 1
ATOM 690 C CA . THR A 1 98 ? 23.638 4.951 1.403 1.00 58.84 98 THR A CA 1
ATOM 691 C C . THR A 1 98 ? 23.742 6.140 0.445 1.00 58.84 98 THR A C 1
ATOM 693 O O . THR A 1 98 ? 23.266 6.023 -0.693 1.00 58.84 98 THR A O 1
ATOM 696 N N . PRO A 1 99 ? 24.323 7.282 0.862 1.00 56.72 99 PRO A N 1
ATOM 697 C CA . PRO A 1 99 ? 24.590 8.363 -0.072 1.00 56.72 99 PRO A CA 1
ATOM 698 C C . PRO A 1 99 ? 25.460 7.793 -1.195 1.00 56.72 99 PRO A C 1
ATOM 700 O O . PRO A 1 99 ? 26.502 7.189 -0.931 1.00 56.72 99 PRO A O 1
ATOM 703 N N . ARG A 1 100 ? 24.956 7.900 -2.423 1.00 52.25 100 ARG A N 1
ATOM 704 C CA . ARG A 1 100 ? 25.693 7.559 -3.642 1.00 52.25 100 ARG A CA 1
ATOM 705 C C . ARG A 1 100 ? 26.555 8.749 -4.019 1.00 52.25 100 ARG A C 1
ATOM 707 O O . ARG A 1 100 ? 25.994 9.869 -3.982 1.00 52.25 100 ARG A O 1
#

Radius of gyration: 17.32 Å; chains: 1; bounding box: 47×18×49 Å